Protein AF-A0AAN7UH17-F1 (afdb_monomer_lite)

Radius of gyration: 30.93 Å; chains: 1; bounding box: 74×48×68 Å

Organism: NCBI:txid326684

Structure (mmCIF, N/CA/C/O backbone):
data_AF-A0AAN7UH17-F1
#
_entry.id   AF-A0AAN7UH17-F1
#
loop_
_atom_site.group_PDB
_atom_site.id
_atom_site.type_symbol
_atom_site.label_atom_id
_atom_site.label_alt_id
_atom_site.label_comp_id
_atom_site.label_asym_id
_atom_site.label_entity_id
_atom_site.label_seq_id
_atom_site.pdbx_PDB_ins_code
_atom_site.Cartn_x
_atom_site.Cartn_y
_atom_site.Cartn_z
_atom_site.occupancy
_atom_site.B_iso_or_equiv
_atom_site.auth_seq_id
_atom_site.auth_comp_id
_atom_site.auth_asym_id
_atom_site.auth_atom_id
_atom_site.pdbx_PDB_model_num
ATOM 1 N N . MET A 1 1 ? 41.054 -34.798 3.702 1.00 40.19 1 MET A N 1
ATOM 2 C CA . MET A 1 1 ? 41.648 -33.553 3.172 1.00 40.19 1 MET A CA 1
ATOM 3 C C . MET A 1 1 ? 41.204 -33.480 1.721 1.00 40.19 1 MET A C 1
ATOM 5 O O . MET A 1 1 ? 41.872 -34.007 0.849 1.00 40.19 1 MET A O 1
ATOM 9 N N . GLU A 1 2 ? 39.983 -32.996 1.500 1.00 41.16 2 GLU A N 1
ATOM 10 C CA . GLU A 1 2 ? 39.261 -33.109 0.228 1.00 41.16 2 GLU A CA 1
ATOM 11 C C . GLU A 1 2 ? 38.766 -31.711 -0.130 1.00 41.16 2 GLU A C 1
ATOM 13 O O . GLU A 1 2 ? 37.723 -31.252 0.320 1.00 41.16 2 GLU A O 1
ATOM 18 N N . ALA A 1 3 ? 39.629 -30.969 -0.814 1.00 48.38 3 ALA A N 1
ATOM 19 C CA . ALA A 1 3 ? 39.376 -29.607 -1.258 1.00 48.38 3 ALA A CA 1
ATOM 20 C C . ALA A 1 3 ? 40.176 -29.379 -2.540 1.00 48.38 3 ALA A C 1
ATOM 22 O O . ALA A 1 3 ? 41.220 -28.737 -2.522 1.00 48.38 3 ALA A O 1
ATOM 23 N N . ALA A 1 4 ? 39.734 -29.975 -3.647 1.00 51.16 4 ALA A N 1
ATOM 24 C CA . ALA A 1 4 ? 40.316 -29.706 -4.960 1.00 51.16 4 ALA A CA 1
ATOM 25 C C . ALA A 1 4 ? 39.374 -30.144 -6.090 1.00 51.16 4 ALA A C 1
ATOM 27 O O . ALA A 1 4 ? 39.697 -31.037 -6.862 1.00 51.16 4 ALA A O 1
ATOM 28 N N . SER A 1 5 ? 38.184 -29.548 -6.199 1.00 53.59 5 SER A N 1
ATOM 29 C CA . SER A 1 5 ? 37.359 -29.666 -7.419 1.00 53.59 5 SER A CA 1
ATOM 30 C C . SER A 1 5 ? 36.463 -28.441 -7.645 1.00 53.59 5 SER A C 1
ATOM 32 O O . SER A 1 5 ? 35.338 -28.563 -8.105 1.00 53.59 5 SER A O 1
ATOM 34 N N . LEU A 1 6 ? 36.958 -27.240 -7.324 1.00 51.56 6 LEU A N 1
ATOM 35 C CA . LEU A 1 6 ? 36.328 -25.975 -7.744 1.00 51.56 6 LEU A CA 1
ATOM 36 C C . LEU A 1 6 ? 37.166 -25.209 -8.784 1.00 51.56 6 LEU A C 1
ATOM 38 O O . LEU A 1 6 ? 36.711 -24.211 -9.332 1.00 51.56 6 LEU A O 1
ATOM 42 N N . SER A 1 7 ? 38.372 -25.688 -9.114 1.00 51.38 7 SER A N 1
ATOM 43 C CA . SER A 1 7 ? 39.257 -25.027 -10.086 1.00 51.38 7 SER A CA 1
ATOM 44 C C . SER A 1 7 ? 38.878 -25.251 -11.553 1.00 51.38 7 SER A C 1
ATOM 46 O O . SER A 1 7 ? 39.412 -24.550 -12.407 1.00 51.38 7 SER A O 1
ATOM 48 N N . SER A 1 8 ? 37.964 -26.171 -11.882 1.00 49.94 8 SER A N 1
ATOM 49 C CA . SER A 1 8 ? 37.594 -26.431 -13.284 1.00 49.94 8 SER A CA 1
ATOM 50 C C . SER A 1 8 ? 36.589 -25.433 -13.865 1.00 49.94 8 SER A C 1
ATOM 52 O O . SER A 1 8 ? 36.355 -25.467 -15.068 1.00 49.94 8 SER A O 1
ATOM 54 N N . LEU A 1 9 ? 36.024 -24.523 -13.060 1.00 52.91 9 LEU A N 1
ATOM 55 C CA . LEU A 1 9 ? 35.171 -23.442 -13.575 1.00 52.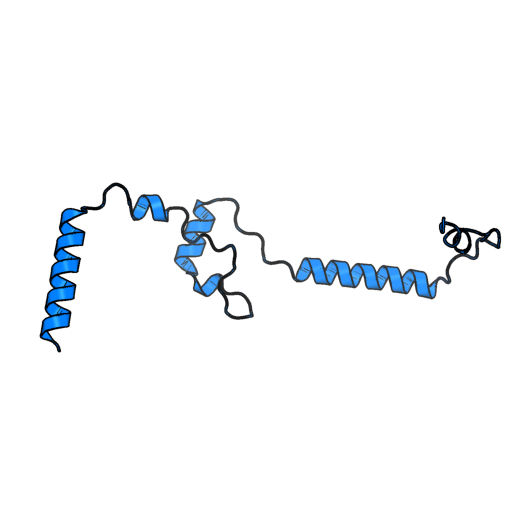91 9 LEU A CA 1
ATOM 56 C C . LEU A 1 9 ? 35.967 -22.184 -13.972 1.00 52.91 9 LEU A C 1
ATOM 58 O O . LEU A 1 9 ? 35.410 -21.269 -14.568 1.00 52.91 9 LEU A O 1
ATOM 62 N N . ALA A 1 10 ? 37.266 -22.131 -13.655 1.00 56.72 10 ALA A N 1
ATOM 63 C CA . ALA A 1 10 ? 38.110 -20.945 -13.824 1.00 56.72 10 ALA A CA 1
ATOM 64 C C . ALA A 1 10 ? 39.225 -21.116 -14.875 1.00 56.72 10 ALA A C 1
ATOM 66 O O . ALA A 1 10 ? 40.183 -20.343 -14.893 1.00 56.72 10 ALA A O 1
ATOM 67 N N . ALA A 1 11 ? 39.119 -22.114 -15.757 1.00 53.41 11 ALA A N 1
ATOM 68 C CA . ALA A 1 11 ? 40.080 -22.329 -16.834 1.00 53.41 11 ALA A CA 1
ATOM 69 C C . ALA A 1 11 ? 39.553 -21.773 -18.169 1.00 53.41 11 ALA A C 1
ATOM 71 O O . ALA A 1 11 ? 38.844 -22.433 -18.919 1.00 53.41 11 ALA A O 1
ATOM 72 N N . THR A 1 12 ? 39.995 -20.548 -18.455 1.00 51.22 12 THR A N 1
ATOM 73 C CA . THR A 1 12 ? 40.406 -20.111 -19.798 1.00 51.22 12 THR A CA 1
ATOM 74 C C . THR A 1 12 ? 39.312 -19.955 -20.860 1.00 51.22 12 THR A C 1
ATOM 76 O O . THR A 1 12 ? 39.328 -20.617 -21.892 1.00 51.22 12 THR A O 1
ATOM 79 N N . GLN A 1 13 ? 38.466 -18.935 -20.710 1.00 55.75 13 GLN A N 1
ATOM 80 C CA . GLN A 1 13 ? 37.827 -18.292 -21.866 1.00 55.75 13 GLN A CA 1
ATOM 81 C C . GLN A 1 13 ? 38.703 -17.129 -22.378 1.00 55.75 13 GLN A C 1
ATOM 83 O O . GLN A 1 13 ? 38.255 -15.995 -22.511 1.00 55.75 13 GLN A O 1
ATOM 88 N N . LEU A 1 14 ? 39.989 -17.395 -22.653 1.00 56.69 14 LEU A N 1
ATOM 89 C CA . LEU A 1 14 ? 40.760 -16.567 -23.590 1.00 56.69 14 LEU A CA 1
ATOM 90 C C . LEU A 1 14 ? 40.423 -17.073 -24.995 1.00 56.69 14 LEU A C 1
ATOM 92 O O . LEU A 1 14 ? 41.133 -17.894 -25.567 1.00 56.69 14 LEU A O 1
ATOM 96 N N . GLY A 1 15 ? 39.288 -16.637 -25.526 1.00 52.38 15 GLY A N 1
ATOM 97 C CA . GLY A 1 15 ? 38.810 -17.101 -26.821 1.00 52.38 15 GLY A CA 1
ATOM 98 C C . GLY A 1 15 ? 37.745 -16.165 -27.343 1.00 52.38 15 GLY A C 1
ATOM 99 O O . GLY A 1 15 ? 36.588 -16.320 -26.985 1.00 52.38 15 GLY A O 1
ATOM 100 N N . THR A 1 16 ? 38.181 -15.200 -28.160 1.00 54.16 16 THR A N 1
ATOM 101 C CA . THR A 1 16 ? 37.381 -14.245 -28.945 1.00 54.16 16 THR A CA 1
ATOM 102 C C . THR A 1 16 ? 36.322 -13.478 -28.153 1.00 54.16 16 THR A C 1
ATOM 104 O O . THR A 1 16 ? 35.348 -14.044 -27.672 1.00 54.16 16 THR A O 1
ATOM 107 N N . ALA A 1 17 ? 36.436 -12.150 -28.102 1.00 61.72 17 ALA A N 1
ATOM 108 C CA . ALA A 1 17 ? 35.294 -11.294 -27.795 1.00 61.72 17 ALA A CA 1
ATOM 109 C C . ALA A 1 17 ? 34.259 -11.414 -28.933 1.00 61.72 17 ALA A C 1
ATOM 111 O O . ALA A 1 17 ? 34.132 -10.529 -29.773 1.00 61.72 17 ALA A O 1
ATOM 112 N N . SER A 1 18 ? 33.571 -12.553 -29.014 1.00 66.06 18 SER A N 1
ATOM 113 C CA . SER A 1 18 ? 32.393 -12.718 -29.846 1.00 66.06 18 SER A CA 1
ATOM 114 C C . SER A 1 18 ? 31.300 -11.917 -29.163 1.00 66.06 18 SER A C 1
ATOM 116 O O . SER A 1 18 ? 30.755 -12.335 -28.141 1.00 66.06 18 SER A O 1
ATOM 118 N N . SER A 1 19 ? 31.031 -10.726 -29.691 1.00 78.06 19 SER A N 1
ATOM 119 C CA . SER A 1 19 ? 29.864 -9.942 -29.309 1.00 78.06 19 SER A CA 1
ATOM 120 C C . SER A 1 19 ? 28.624 -10.830 -29.383 1.00 78.06 19 SER A C 1
ATOM 122 O O . SER A 1 19 ? 28.459 -11.582 -30.348 1.00 78.06 19 SER A O 1
ATOM 124 N N . LEU A 1 20 ? 27.770 -10.750 -28.367 1.00 82.06 20 LEU A N 1
ATOM 125 C CA . LEU A 1 20 ? 26.495 -11.455 -28.361 1.00 82.06 20 LEU A CA 1
ATOM 126 C C . LEU A 1 20 ? 25.702 -11.088 -29.636 1.00 82.06 20 LEU A C 1
ATOM 128 O O . LEU A 1 20 ? 25.731 -9.916 -30.030 1.00 82.06 20 LEU A O 1
ATOM 132 N N . PRO A 1 21 ? 25.019 -12.041 -30.299 1.00 89.56 21 PRO A N 1
ATOM 133 C CA . PRO A 1 21 ? 24.205 -11.725 -31.466 1.00 89.56 21 PRO A CA 1
ATOM 134 C C . PRO A 1 21 ? 23.186 -10.620 -31.159 1.00 89.56 21 PRO A C 1
ATOM 136 O O . PRO A 1 21 ? 22.597 -10.579 -30.082 1.00 89.56 21 PRO A O 1
ATOM 139 N N . ILE A 1 22 ? 22.965 -9.717 -32.112 1.00 90.31 22 ILE A N 1
ATOM 140 C CA . ILE A 1 22 ? 22.111 -8.540 -31.899 1.00 90.31 22 ILE A CA 1
ATOM 141 C C . ILE A 1 22 ? 20.675 -8.916 -31.499 1.00 90.31 22 ILE A C 1
ATOM 143 O O . ILE A 1 22 ? 20.094 -8.272 -30.631 1.00 90.31 22 ILE A O 1
ATOM 147 N N . ASP A 1 23 ? 20.145 -10.002 -32.060 1.00 93.38 23 ASP A N 1
ATOM 148 C CA . ASP A 1 23 ? 18.796 -10.507 -31.789 1.00 93.38 23 ASP A CA 1
ATOM 149 C C . ASP A 1 23 ? 18.583 -10.797 -30.292 1.00 93.38 23 ASP A C 1
ATOM 151 O O . ASP A 1 23 ? 17.719 -10.202 -29.649 1.00 93.38 23 ASP A O 1
ATOM 155 N N . ILE A 1 24 ? 19.491 -11.571 -29.683 1.00 93.94 24 ILE A N 1
ATOM 156 C CA . ILE A 1 24 ? 19.414 -11.913 -28.256 1.00 93.94 24 ILE A CA 1
ATOM 157 C C . ILE A 1 24 ? 19.635 -10.691 -27.349 1.00 93.94 24 ILE A C 1
ATOM 159 O O . ILE A 1 24 ? 19.048 -10.597 -26.269 1.00 93.94 24 ILE A O 1
ATOM 163 N N . THR A 1 25 ? 20.441 -9.708 -27.768 1.00 95.06 25 THR A N 1
ATOM 164 C CA . THR A 1 25 ? 20.596 -8.466 -26.987 1.00 95.06 25 THR A CA 1
ATOM 165 C C . THR A 1 25 ? 19.325 -7.622 -26.992 1.00 95.06 25 THR A C 1
ATOM 167 O O . THR A 1 25 ? 18.929 -7.109 -25.949 1.00 95.06 25 THR A O 1
ATOM 170 N N . ILE A 1 26 ? 18.652 -7.504 -28.138 1.00 95.88 26 ILE A N 1
ATOM 171 C CA . ILE A 1 26 ? 17.407 -6.739 -28.240 1.00 95.88 26 ILE A CA 1
ATOM 172 C C . ILE A 1 26 ? 16.305 -7.447 -27.455 1.00 95.88 26 ILE A C 1
ATOM 174 O O . ILE A 1 26 ? 15.620 -6.796 -26.664 1.00 95.88 26 ILE A O 1
ATOM 178 N N . GLU A 1 27 ? 16.169 -8.766 -27.611 1.00 96.19 27 GLU A N 1
ATOM 179 C CA . GLU A 1 27 ? 15.168 -9.554 -26.890 1.00 96.19 27 GLU A CA 1
ATOM 180 C C . GLU A 1 27 ? 15.324 -9.401 -25.374 1.00 96.19 27 GLU A C 1
ATOM 182 O O . GLU A 1 27 ? 14.357 -9.093 -24.680 1.00 96.19 27 GLU A O 1
ATOM 187 N N . THR A 1 28 ? 16.545 -9.534 -24.852 1.00 96.00 28 THR A N 1
ATOM 188 C CA . THR A 1 28 ? 16.802 -9.417 -23.408 1.00 96.00 28 THR A CA 1
ATOM 189 C C . THR A 1 28 ? 16.549 -8.009 -22.875 1.00 96.00 28 THR A C 1
ATOM 191 O O . THR A 1 28 ? 15.996 -7.868 -21.781 1.00 96.00 28 THR A O 1
ATOM 194 N N . ILE A 1 29 ? 16.870 -6.960 -23.640 1.00 97.31 29 ILE A N 1
ATOM 195 C CA . ILE A 1 29 ? 16.537 -5.576 -23.272 1.00 97.31 29 ILE A CA 1
ATOM 196 C C . ILE A 1 29 ? 15.016 -5.395 -23.222 1.00 97.31 29 ILE A C 1
ATOM 198 O O . ILE A 1 29 ? 14.493 -4.886 -22.230 1.00 97.31 29 ILE A O 1
ATOM 202 N N . VAL A 1 30 ? 14.295 -5.846 -24.251 1.00 97.75 30 VAL A N 1
ATOM 203 C CA . VAL A 1 30 ? 12.831 -5.731 -24.315 1.00 97.75 30 VAL A CA 1
ATOM 204 C C . VAL A 1 30 ? 12.169 -6.536 -23.195 1.00 97.75 30 VAL A C 1
ATOM 206 O O . VAL A 1 30 ? 11.305 -6.005 -22.499 1.00 97.75 30 VAL A O 1
ATOM 209 N N . ALA A 1 31 ? 12.606 -7.773 -22.954 1.00 97.62 31 ALA A N 1
ATOM 210 C CA . ALA A 1 31 ? 12.115 -8.608 -21.862 1.00 97.62 31 ALA A CA 1
ATOM 211 C C . ALA A 1 31 ? 12.350 -7.942 -20.500 1.00 97.62 31 ALA A C 1
ATOM 213 O O . ALA A 1 31 ? 11.438 -7.882 -19.676 1.00 97.62 31 ALA A O 1
ATOM 214 N N . THR A 1 32 ? 13.536 -7.366 -20.284 1.00 97.50 32 THR A N 1
ATOM 215 C CA . THR A 1 32 ? 13.848 -6.626 -19.054 1.00 97.50 32 THR A CA 1
ATOM 216 C C . THR A 1 32 ? 12.920 -5.424 -18.883 1.00 97.50 32 THR A C 1
ATOM 218 O O . THR A 1 32 ? 12.394 -5.212 -17.792 1.00 97.50 32 THR A O 1
ATOM 221 N N . LEU A 1 33 ? 12.652 -4.663 -19.951 1.00 97.69 33 LEU A N 1
ATOM 222 C CA . LEU A 1 33 ? 11.712 -3.539 -19.903 1.00 97.69 33 LEU A CA 1
ATOM 223 C C . LEU A 1 33 ? 10.290 -3.998 -19.573 1.00 97.69 33 LEU A C 1
ATOM 225 O O . LEU A 1 33 ? 9.656 -3.397 -18.710 1.00 97.69 33 LEU A O 1
ATOM 229 N N . ILE A 1 34 ? 9.802 -5.070 -20.200 1.00 97.81 34 ILE A N 1
ATOM 230 C CA . ILE A 1 34 ? 8.469 -5.628 -19.924 1.00 97.81 34 ILE A CA 1
ATOM 231 C C . ILE A 1 34 ? 8.367 -6.085 -18.467 1.00 97.81 34 ILE A C 1
ATOM 233 O O . ILE A 1 34 ? 7.374 -5.785 -17.807 1.00 97.81 34 ILE A O 1
ATOM 237 N N . ILE A 1 35 ? 9.393 -6.759 -17.942 1.00 97.06 35 ILE A N 1
ATOM 238 C CA . ILE A 1 35 ? 9.433 -7.195 -16.541 1.00 97.06 35 ILE A CA 1
ATOM 239 C C . ILE A 1 35 ? 9.397 -5.984 -15.607 1.00 97.06 35 ILE A C 1
ATOM 241 O O . ILE A 1 35 ? 8.563 -5.937 -14.704 1.00 97.06 35 ILE A O 1
ATOM 245 N N . CYS A 1 36 ? 10.246 -4.981 -15.838 1.00 96.75 36 CYS A N 1
ATOM 246 C CA . CYS A 1 36 ? 10.257 -3.755 -15.041 1.00 96.75 36 CYS A CA 1
ATOM 247 C C . CYS A 1 36 ? 8.898 -3.042 -15.080 1.00 96.75 36 CYS A C 1
ATOM 249 O O . CYS A 1 36 ? 8.386 -2.638 -14.039 1.00 96.75 36 CYS A O 1
ATOM 251 N N . LEU A 1 37 ? 8.284 -2.931 -16.261 1.00 96.31 37 LEU A N 1
ATOM 252 C CA . LEU A 1 37 ? 6.962 -2.327 -16.430 1.00 96.31 37 LEU A CA 1
ATOM 253 C C . LEU A 1 37 ? 5.870 -3.124 -15.712 1.00 96.31 37 LEU A C 1
ATOM 255 O O . LEU A 1 37 ? 5.015 -2.524 -15.061 1.00 96.31 37 LEU A O 1
ATOM 259 N N . GLY A 1 38 ? 5.907 -4.455 -15.792 1.00 94.00 38 GLY A N 1
ATOM 260 C CA . GLY A 1 38 ? 4.972 -5.336 -15.096 1.00 94.00 38 GLY A CA 1
ATOM 261 C C . GLY A 1 38 ? 5.087 -5.211 -13.578 1.00 94.00 38 GLY A C 1
ATOM 262 O O . GLY A 1 38 ? 4.076 -5.063 -12.895 1.00 94.00 38 GLY A O 1
ATOM 263 N N . LEU A 1 39 ? 6.315 -5.183 -13.055 1.00 92.56 39 LEU A N 1
ATOM 264 C CA . LEU A 1 39 ? 6.576 -4.999 -11.626 1.00 92.56 39 LEU A CA 1
ATOM 265 C C . LEU A 1 39 ? 6.105 -3.628 -11.127 1.00 92.56 39 LEU A C 1
ATOM 267 O O . LEU A 1 39 ? 5.439 -3.550 -10.098 1.00 92.56 39 LEU A O 1
ATOM 271 N N . VAL A 1 40 ? 6.405 -2.554 -11.864 1.00 93.19 40 VAL A N 1
ATOM 272 C CA . VAL A 1 40 ? 5.983 -1.193 -11.492 1.00 93.19 40 VAL A CA 1
ATOM 273 C C . VAL A 1 40 ? 4.468 -1.032 -11.598 1.00 93.19 40 VAL A C 1
ATOM 275 O O . VAL A 1 40 ? 3.871 -0.392 -10.744 1.00 93.19 40 VAL A O 1
ATOM 278 N N . SER A 1 41 ? 3.825 -1.626 -12.604 1.00 89.06 41 SER A N 1
ATOM 279 C CA . SER A 1 41 ? 2.366 -1.528 -12.769 1.00 89.06 41 SER A CA 1
ATOM 280 C C . SER A 1 41 ? 1.596 -2.379 -11.755 1.00 89.06 41 SER A C 1
ATOM 282 O O . SER A 1 41 ? 0.449 -2.071 -11.448 1.00 89.06 41 SER A O 1
ATOM 284 N N . GLY A 1 42 ? 2.214 -3.444 -11.237 1.00 81.94 42 GLY A N 1
ATOM 285 C CA . GLY A 1 42 ? 1.624 -4.326 -10.228 1.00 81.94 42 GLY A CA 1
ATOM 286 C C . GLY A 1 42 ? 1.735 -3.817 -8.789 1.00 81.94 42 GLY A C 1
ATOM 287 O O . GLY A 1 42 ? 1.194 -4.453 -7.887 1.00 81.94 42 GLY A O 1
ATOM 288 N N . THR A 1 43 ? 2.431 -2.703 -8.545 1.00 81.31 43 THR A N 1
ATOM 289 C CA . THR A 1 43 ? 2.540 -2.139 -7.195 1.00 81.31 43 THR A CA 1
ATOM 290 C C . THR A 1 43 ? 1.222 -1.497 -6.759 1.00 81.31 43 THR A C 1
ATOM 292 O O . THR A 1 43 ? 0.543 -0.838 -7.548 1.00 81.31 43 THR A O 1
ATOM 295 N N . SER A 1 44 ? 0.874 -1.637 -5.477 1.00 75.50 44 SER A N 1
ATOM 296 C CA . SER A 1 44 ? -0.252 -0.904 -4.893 1.00 75.50 44 SER A CA 1
ATOM 297 C C . SER A 1 44 ? -0.045 0.604 -5.036 1.00 75.50 44 SER A C 1
ATOM 299 O O . SER A 1 44 ? 1.085 1.103 -4.982 1.00 75.50 44 SER A O 1
ATOM 301 N N . GLN A 1 45 ? -1.146 1.343 -5.191 1.00 77.94 45 GLN A N 1
ATOM 302 C CA . GLN A 1 45 ? -1.094 2.801 -5.234 1.00 77.94 45 GLN A CA 1
ATOM 303 C C . GLN A 1 45 ? -0.497 3.356 -3.937 1.00 77.94 45 GLN A C 1
ATOM 305 O O . GLN A 1 45 ? -0.812 2.902 -2.836 1.00 77.94 45 GLN A O 1
ATOM 310 N N . LEU A 1 46 ? 0.359 4.370 -4.074 1.00 75.88 46 LEU A N 1
ATOM 311 C CA . LEU A 1 46 ? 0.957 5.047 -2.931 1.00 75.88 46 LEU A CA 1
ATOM 312 C C . LEU A 1 46 ? -0.125 5.716 -2.086 1.00 75.88 46 LEU A C 1
ATOM 314 O O . LEU A 1 46 ? -1.032 6.380 -2.593 1.00 75.88 46 LEU A O 1
ATOM 318 N N . ARG A 1 47 ? 0.005 5.568 -0.771 1.00 74.12 47 ARG A N 1
ATOM 319 C CA . ARG A 1 47 ? -0.935 6.152 0.180 1.00 74.12 47 ARG A CA 1
ATOM 320 C C . ARG A 1 47 ? -0.632 7.631 0.422 1.00 74.12 47 ARG A C 1
ATOM 322 O O . ARG A 1 47 ? 0.525 8.050 0.333 1.00 74.12 47 ARG A O 1
ATOM 329 N N . PRO A 1 48 ? -1.659 8.441 0.728 1.00 80.56 48 PRO A N 1
ATOM 330 C CA . PRO A 1 48 ? -1.463 9.856 0.997 1.00 80.56 48 PRO A CA 1
ATOM 331 C C . PRO A 1 48 ? -0.576 10.053 2.231 1.00 80.56 48 PRO A C 1
ATOM 333 O O . PRO A 1 48 ? -0.842 9.512 3.299 1.00 80.56 48 PRO A O 1
ATOM 336 N N . ILE A 1 49 ? 0.459 10.883 2.095 1.00 79.69 49 ILE A N 1
ATOM 337 C CA . ILE A 1 49 ? 1.396 11.208 3.187 1.00 79.69 49 ILE A CA 1
ATOM 338 C C . ILE A 1 49 ? 0.695 12.037 4.280 1.00 79.69 49 ILE A C 1
ATOM 340 O O . ILE A 1 49 ? 1.040 11.975 5.458 1.00 79.69 49 ILE A O 1
ATOM 344 N N . GLN A 1 50 ? -0.314 12.824 3.898 1.00 86.75 50 GLN A N 1
ATOM 345 C CA . GLN A 1 50 ? -1.036 13.700 4.813 1.00 86.75 50 GLN A CA 1
ATOM 346 C C . GLN A 1 50 ? -2.148 12.947 5.547 1.00 86.75 50 GLN A C 1
ATOM 348 O O . GLN A 1 50 ? -3.140 12.538 4.943 1.00 86.75 50 GLN A O 1
ATOM 353 N N . TRP A 1 51 ? -2.039 12.865 6.874 1.00 84.19 51 TRP A N 1
ATOM 354 C CA . TRP A 1 51 ? -3.006 12.165 7.728 1.00 84.19 51 TRP A CA 1
ATOM 355 C C . TRP A 1 51 ? -4.439 12.686 7.613 1.00 84.19 51 TRP A C 1
ATOM 357 O O . TRP A 1 51 ? -5.373 11.904 7.713 1.00 84.19 51 TRP A O 1
ATOM 367 N N . ARG A 1 52 ? -4.638 13.986 7.360 1.00 82.88 52 ARG A N 1
ATOM 368 C CA . ARG A 1 52 ? -5.984 14.550 7.155 1.00 82.88 52 ARG A CA 1
ATOM 369 C C . ARG A 1 52 ? -6.642 14.035 5.874 1.00 82.88 52 ARG A C 1
ATOM 371 O O . ARG A 1 52 ? -7.830 13.746 5.877 1.00 82.88 52 ARG A O 1
ATOM 378 N N . VAL A 1 53 ? -5.865 13.913 4.798 1.00 85.56 53 VAL A N 1
ATOM 379 C CA . VAL A 1 53 ? -6.346 13.387 3.512 1.00 85.56 53 VAL A CA 1
ATOM 380 C C . VAL A 1 53 ? -6.590 11.885 3.625 1.00 85.56 53 VAL A C 1
ATOM 382 O O . VAL A 1 53 ? -7.609 11.396 3.150 1.00 85.56 53 VAL A O 1
ATOM 385 N N . TRP A 1 54 ? -5.697 11.168 4.315 1.00 83.81 54 TRP A N 1
ATOM 386 C CA . TRP A 1 54 ? -5.892 9.755 4.637 1.00 83.81 54 TRP A CA 1
ATOM 387 C C . TRP A 1 54 ? -7.181 9.534 5.434 1.00 83.81 54 TRP A C 1
ATOM 389 O O . TRP A 1 54 ? -7.996 8.708 5.041 1.00 83.81 54 TRP A O 1
ATOM 399 N N . ALA A 1 55 ? -7.372 10.257 6.542 1.00 84.56 55 ALA A N 1
ATOM 400 C CA . ALA A 1 55 ? -8.543 10.107 7.404 1.00 84.56 55 ALA A CA 1
ATOM 401 C C . ALA A 1 55 ? -9.842 10.367 6.630 1.00 84.56 55 ALA A C 1
ATOM 403 O O . ALA A 1 55 ? -10.741 9.535 6.669 1.00 84.56 55 ALA A O 1
ATOM 404 N N . GLY A 1 56 ? -9.888 11.438 5.826 1.00 86.12 56 GLY A N 1
ATOM 405 C CA . GLY A 1 56 ? -11.046 11.718 4.974 1.00 86.12 56 GLY A CA 1
ATOM 406 C C . GLY A 1 56 ? -11.316 10.623 3.934 1.00 86.12 56 GLY A C 1
ATOM 407 O O . GLY A 1 56 ? -12.468 10.275 3.698 1.00 86.12 56 GLY A O 1
ATOM 408 N N . LYS A 1 57 ? -10.269 10.029 3.345 1.00 83.38 57 LYS A N 1
ATOM 409 C CA . LYS A 1 57 ? -10.415 8.910 2.400 1.00 83.38 57 LYS A CA 1
ATOM 410 C C . LYS A 1 57 ? -10.937 7.643 3.089 1.00 83.38 57 LYS A C 1
ATOM 412 O O . LYS A 1 57 ? -11.828 6.988 2.562 1.00 83.38 57 LYS A O 1
ATOM 417 N N . ILE A 1 58 ? -10.432 7.330 4.283 1.00 85.19 58 ILE A N 1
ATOM 418 C CA . ILE A 1 58 ? -10.897 6.201 5.106 1.00 85.19 58 ILE A CA 1
ATOM 419 C C . ILE A 1 58 ? -12.361 6.357 5.510 1.00 85.19 58 ILE A C 1
ATOM 421 O O . ILE A 1 58 ? -13.108 5.387 5.460 1.00 85.19 58 ILE A O 1
ATOM 425 N N . GLU A 1 59 ? -12.781 7.556 5.907 1.00 82.38 59 GLU A N 1
ATOM 426 C CA . GLU A 1 59 ? -14.175 7.825 6.275 1.00 82.38 59 GLU A CA 1
ATOM 427 C C . GLU A 1 59 ? -15.130 7.658 5.085 1.00 82.38 59 GLU A C 1
ATOM 429 O O . GLU A 1 59 ? -16.265 7.224 5.270 1.00 82.38 59 GLU A O 1
ATOM 434 N N . GLN A 1 60 ? -14.674 7.971 3.866 1.00 83.75 60 GLN A N 1
ATOM 435 C CA . GLN A 1 60 ? -15.474 7.841 2.645 1.00 83.75 60 GLN A CA 1
ATOM 436 C C . GLN A 1 60 ? -15.516 6.414 2.090 1.00 83.75 60 GLN A C 1
ATOM 438 O O . GLN A 1 60 ? -16.580 5.941 1.696 1.00 83.75 60 GLN A O 1
ATOM 443 N N . GLU A 1 61 ? -14.371 5.739 2.017 1.00 79.12 61 GLU A N 1
ATOM 444 C CA . GLU A 1 61 ? -14.241 4.440 1.344 1.00 79.12 61 GLU A CA 1
ATOM 445 C C . GLU A 1 61 ? -14.369 3.250 2.313 1.00 79.12 61 GLU A C 1
ATOM 447 O O . GLU A 1 61 ? -14.635 2.118 1.895 1.00 79.12 61 GLU A O 1
ATOM 452 N N . GLY A 1 62 ? -14.211 3.500 3.617 1.00 75.00 62 GLY A N 1
ATOM 453 C CA . GLY A 1 62 ? -14.234 2.484 4.663 1.00 75.00 62 GLY A CA 1
ATOM 454 C C . GLY A 1 62 ? -13.182 1.393 4.456 1.00 75.00 62 GLY A C 1
ATOM 455 O O . GLY A 1 62 ? -12.267 1.507 3.649 1.00 75.00 62 GLY A O 1
ATOM 456 N N . GLU A 1 63 ? -13.336 0.279 5.166 1.00 70.88 63 GLU A N 1
ATOM 457 C CA . GLU A 1 63 ? -12.478 -0.904 4.996 1.00 70.88 63 GLU A CA 1
ATOM 458 C C . GLU A 1 63 ? -12.668 -1.570 3.618 1.00 70.88 63 GLU A C 1
ATOM 460 O O . GLU A 1 63 ? -11.786 -2.261 3.114 1.00 70.88 63 GLU A O 1
ATOM 465 N N . VAL A 1 64 ? -13.808 -1.312 2.968 1.00 71.19 64 VAL A N 1
ATOM 466 C CA . VAL A 1 64 ? -14.181 -1.883 1.669 1.00 71.19 64 VAL A CA 1
ATOM 467 C C . VAL A 1 64 ? -13.300 -1.343 0.539 1.00 71.19 64 VAL A C 1
ATOM 469 O O . VAL A 1 64 ? -12.951 -2.104 -0.362 1.00 71.19 64 VAL A O 1
ATOM 472 N N . GLY A 1 65 ? -12.890 -0.072 0.605 1.00 71.06 65 GLY A N 1
ATOM 473 C CA . GLY A 1 65 ? -11.995 0.542 -0.385 1.00 71.06 65 GLY A CA 1
ATOM 474 C C . GLY A 1 65 ? -10.538 0.086 -0.311 1.00 71.06 65 GLY A C 1
ATOM 475 O O . GLY A 1 65 ? -9.782 0.312 -1.252 1.00 71.06 65 GLY A O 1
ATOM 476 N N . PHE A 1 66 ? -10.148 -0.593 0.771 1.00 72.50 66 PHE A N 1
ATOM 477 C CA . PHE A 1 66 ? -8.787 -1.099 0.986 1.00 72.50 66 PHE A CA 1
ATOM 478 C C . PHE A 1 66 ? -8.705 -2.622 0.867 1.00 72.50 66 PHE A C 1
ATOM 480 O O . PHE A 1 66 ? -7.756 -3.241 1.351 1.00 72.50 66 PHE A O 1
ATOM 487 N N . ARG A 1 67 ? -9.694 -3.246 0.216 1.00 71.88 67 ARG A N 1
ATOM 488 C CA . ARG A 1 67 ? -9.634 -4.666 -0.128 1.00 71.88 67 ARG A CA 1
ATOM 489 C C . ARG A 1 67 ? -8.837 -4.850 -1.412 1.00 71.88 67 ARG A C 1
ATOM 491 O O . ARG A 1 67 ? -9.080 -4.181 -2.414 1.00 71.88 67 ARG A O 1
ATOM 498 N N . ASN A 1 68 ? -7.880 -5.765 -1.381 1.00 70.69 68 ASN A N 1
ATOM 499 C CA . ASN A 1 68 ? -7.142 -6.176 -2.570 1.00 70.69 68 ASN A CA 1
ATOM 500 C C . ASN A 1 68 ? -8.033 -7.043 -3.486 1.00 70.69 68 ASN A C 1
ATOM 502 O O . ASN A 1 68 ? -9.156 -7.412 -3.136 1.00 70.69 68 ASN A O 1
ATOM 506 N N . SER A 1 69 ? -7.553 -7.367 -4.690 1.00 68.31 69 SER A N 1
ATOM 507 C CA . SER A 1 69 ? -8.305 -8.169 -5.672 1.00 68.31 69 SER A CA 1
ATOM 508 C C . SER A 1 69 ? -8.640 -9.589 -5.192 1.00 68.31 69 SER A C 1
ATOM 510 O O . SER A 1 69 ? -9.537 -10.220 -5.747 1.00 68.31 69 SER A O 1
ATOM 512 N N . SER A 1 70 ? -7.969 -10.081 -4.145 1.00 70.81 70 SER A N 1
ATOM 513 C CA . SER A 1 70 ? -8.279 -11.335 -3.447 1.00 70.81 70 SER A CA 1
ATOM 514 C C . SER A 1 70 ? -9.359 -11.186 -2.366 1.00 70.81 70 SER A C 1
ATOM 516 O O . SER A 1 70 ? -9.763 -12.178 -1.763 1.00 70.81 70 SER A O 1
ATOM 518 N N . GLY A 1 71 ? -9.865 -9.972 -2.131 1.00 69.88 71 GLY A N 1
ATOM 519 C CA . GLY A 1 71 ? -10.910 -9.686 -1.152 1.00 69.88 71 GLY A CA 1
ATOM 520 C C . GLY A 1 71 ? -10.422 -9.634 0.296 1.00 69.88 71 GLY A C 1
ATOM 521 O O . GLY A 1 71 ? -11.259 -9.494 1.193 1.00 69.88 71 GLY A O 1
ATOM 522 N N . GLU A 1 72 ? -9.115 -9.712 0.529 1.00 72.75 72 GLU A N 1
ATOM 523 C CA . GLU A 1 72 ? -8.493 -9.508 1.833 1.00 72.75 72 GLU A CA 1
ATOM 524 C C . GLU A 1 72 ? -8.290 -8.010 2.084 1.00 72.75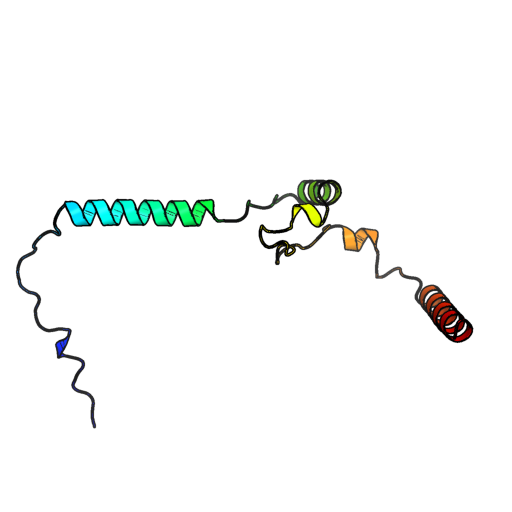 72 GLU A C 1
ATOM 526 O O . GLU A 1 72 ? -8.118 -7.209 1.165 1.00 72.75 72 GLU A O 1
ATOM 531 N N . VAL A 1 73 ? -8.330 -7.599 3.345 1.00 69.25 73 VAL A N 1
ATOM 532 C CA . VAL A 1 73 ? -7.983 -6.223 3.707 1.00 69.25 73 VAL A CA 1
ATOM 533 C C . VAL A 1 73 ? -6.478 -6.065 3.531 1.00 69.25 73 VAL A C 1
ATOM 535 O O . VAL A 1 73 ? -5.713 -6.948 3.929 1.00 69.25 73 VAL A O 1
ATOM 538 N N . GLU A 1 74 ? -6.050 -4.969 2.901 1.00 71.19 74 GLU A N 1
ATOM 539 C CA . GLU A 1 74 ? -4.635 -4.668 2.705 1.00 71.19 74 GLU A CA 1
ATOM 540 C C . GLU A 1 74 ? -3.887 -4.838 4.034 1.00 71.19 74 GLU A C 1
ATOM 542 O O . GLU A 1 74 ? -4.268 -4.272 5.057 1.00 71.19 74 GLU A O 1
ATOM 547 N N . LYS A 1 75 ? -2.818 -5.642 4.026 1.00 67.50 75 LYS A N 1
ATOM 548 C CA . LYS A 1 75 ? -2.102 -6.061 5.243 1.00 67.50 75 LYS A CA 1
ATOM 549 C C . LYS A 1 75 ? -1.563 -4.887 6.065 1.00 67.50 75 LYS A C 1
ATOM 551 O O . LYS A 1 75 ? -1.387 -4.994 7.274 1.00 67.50 75 LYS A O 1
ATOM 556 N N . ASP A 1 76 ? -1.353 -3.762 5.394 1.00 66.25 76 ASP A N 1
ATOM 557 C CA . ASP A 1 76 ? -0.851 -2.531 5.980 1.00 66.25 76 ASP A CA 1
ATOM 558 C C . ASP A 1 76 ? -1.972 -1.517 6.268 1.00 66.25 76 ASP A C 1
ATOM 560 O O . ASP A 1 76 ? -1.705 -0.321 6.403 1.00 66.25 76 ASP A O 1
ATOM 564 N N . TYR A 1 77 ? -3.238 -1.933 6.276 1.00 72.62 77 TYR A N 1
ATOM 565 C CA . TYR A 1 77 ? -4.358 -1.075 6.637 1.00 72.62 77 TYR A CA 1
ATOM 566 C C . TYR A 1 77 ? -4.306 -0.751 8.136 1.00 72.62 77 TYR A C 1
ATOM 568 O O . TYR A 1 77 ? -4.581 -1.587 8.993 1.00 72.62 77 TYR A O 1
ATOM 576 N N . VAL A 1 78 ? -3.946 0.493 8.458 1.00 71.38 78 VAL A N 1
ATOM 577 C CA . VAL A 1 78 ? -3.841 0.981 9.849 1.00 71.38 78 VAL A CA 1
ATOM 578 C C . VAL A 1 78 ? -5.181 1.546 10.363 1.00 71.38 78 VAL A C 1
ATOM 580 O O . VAL A 1 78 ? -5.354 1.766 11.562 1.00 71.38 78 VAL A O 1
ATOM 583 N N . GLY A 1 79 ? -6.168 1.740 9.479 1.00 77.00 79 GLY A N 1
ATOM 584 C CA . GLY A 1 79 ? -7.464 2.343 9.806 1.00 77.00 79 GLY A CA 1
ATOM 585 C C . GLY A 1 79 ? -7.404 3.863 9.997 1.00 77.00 79 GLY A C 1
ATOM 586 O O . GLY A 1 79 ? -6.498 4.530 9.493 1.00 77.00 79 GLY A O 1
ATOM 587 N N . ASN A 1 80 ? -8.395 4.430 10.699 1.00 82.44 80 ASN A N 1
ATOM 588 C CA . ASN A 1 80 ? -8.437 5.867 10.994 1.00 82.44 80 ASN A CA 1
ATOM 589 C C . ASN A 1 80 ? -7.285 6.241 11.959 1.00 82.44 80 ASN A C 1
ATOM 591 O O . ASN A 1 80 ? -7.271 5.755 13.097 1.00 82.44 80 ASN A O 1
ATOM 595 N N . PRO A 1 81 ? -6.352 7.133 11.565 1.00 80.81 81 PRO A N 1
ATOM 596 C CA . PRO A 1 81 ? -5.231 7.541 12.416 1.00 80.81 81 PRO A CA 1
ATOM 597 C C . PRO A 1 81 ? -5.670 8.258 13.706 1.00 80.81 81 PRO A C 1
ATOM 599 O O . PRO A 1 81 ? -4.946 8.234 14.701 1.00 80.81 81 PRO A O 1
ATOM 602 N N . PHE A 1 82 ? -6.863 8.859 13.733 1.00 82.44 82 PHE A N 1
ATOM 603 C CA . PHE A 1 82 ? -7.411 9.555 14.900 1.00 82.44 82 PHE A CA 1
ATOM 604 C C . PHE A 1 82 ? -8.262 8.667 15.810 1.00 82.44 82 PHE A C 1
ATOM 606 O O . PHE A 1 82 ? -8.720 9.134 16.855 1.00 82.44 82 PHE A O 1
ATOM 613 N N . ARG A 1 83 ? -8.395 7.369 15.503 1.00 82.44 83 ARG A N 1
ATOM 614 C CA . ARG A 1 83 ? -9.204 6.426 16.293 1.00 82.44 83 ARG A CA 1
ATOM 615 C C . ARG A 1 83 ? -8.855 6.444 17.783 1.00 82.44 83 ARG A C 1
ATOM 617 O O . ARG A 1 83 ? -9.729 6.275 18.628 1.00 82.44 83 ARG A O 1
ATOM 624 N N . LEU A 1 84 ? -7.586 6.661 18.128 1.00 79.88 84 LEU A N 1
ATOM 625 C CA . LEU A 1 84 ? -7.139 6.723 19.522 1.00 79.88 84 LEU A CA 1
ATOM 626 C C . LEU A 1 84 ? -7.620 7.992 20.249 1.00 79.88 84 LEU A C 1
ATOM 628 O O . LEU A 1 84 ? -7.898 7.950 21.447 1.00 79.88 84 LEU A O 1
ATOM 632 N N . LEU A 1 85 ? -7.734 9.110 19.528 1.00 81.12 85 LEU A N 1
ATOM 633 C CA . LEU A 1 85 ? -8.251 10.369 20.064 1.00 81.12 85 LEU A CA 1
ATOM 634 C C . LEU A 1 85 ? -9.771 10.339 20.218 1.00 81.12 85 LEU A C 1
ATOM 636 O O . LEU A 1 85 ? -10.285 10.942 21.156 1.00 81.12 85 LEU A O 1
ATOM 640 N N . GLU A 1 86 ? -10.467 9.634 19.328 1.00 79.75 86 GLU A N 1
ATOM 641 C CA . GLU A 1 86 ? -11.922 9.468 19.375 1.00 79.75 86 GLU A CA 1
ATOM 642 C C . GLU A 1 86 ? -12.345 8.477 20.461 1.00 79.75 86 GLU A C 1
ATOM 644 O O . GLU A 1 86 ? -13.189 8.788 21.296 1.00 79.75 86 GLU A O 1
ATOM 649 N N . SER A 1 87 ? -11.722 7.294 20.493 1.00 82.81 87 SER A N 1
ATOM 650 C CA . SER A 1 87 ? -12.071 6.245 21.461 1.00 82.81 87 SER A CA 1
ATOM 651 C C . SER A 1 87 ? -11.598 6.542 22.883 1.00 82.81 87 SER A C 1
ATOM 653 O O . SER A 1 87 ? -12.138 5.959 23.821 1.00 82.81 87 SER A O 1
ATOM 655 N N . ARG A 1 88 ? -10.597 7.425 23.052 1.00 84.94 88 ARG A N 1
ATOM 656 C CA . ARG A 1 88 ? -9.976 7.787 24.340 1.00 84.94 88 ARG A CA 1
ATOM 657 C C . ARG A 1 88 ? -9.895 6.595 25.308 1.00 84.94 88 ARG A C 1
ATOM 659 O O . ARG A 1 88 ? -10.498 6.632 26.383 1.00 84.94 88 ARG A O 1
ATOM 666 N N . PRO A 1 89 ? -9.116 5.550 24.988 1.00 80.50 89 PRO A N 1
ATOM 667 C CA . PRO A 1 89 ? -9.102 4.325 25.786 1.00 80.50 89 PRO A CA 1
ATOM 668 C C . PRO A 1 89 ? -8.685 4.560 27.248 1.00 80.50 89 PRO A C 1
ATOM 670 O O . PRO A 1 89 ? -9.128 3.848 28.142 1.00 80.50 89 PRO A O 1
ATOM 673 N N . GLY A 1 90 ? -7.891 5.603 27.516 1.00 83.94 90 GLY A N 1
ATOM 674 C CA . GLY A 1 90 ? -7.495 5.993 28.874 1.00 83.94 90 GLY A CA 1
ATOM 675 C C . GLY A 1 90 ? -8.584 6.674 29.716 1.00 83.94 90 GLY A C 1
ATOM 676 O O . GLY A 1 90 ? -8.373 6.868 30.907 1.00 83.94 90 GLY A O 1
ATOM 677 N N . PHE A 1 91 ? -9.729 7.040 29.131 1.00 86.25 91 PHE A N 1
ATOM 678 C CA . PHE A 1 91 ? -10.844 7.712 29.819 1.00 86.25 91 PHE A CA 1
ATOM 679 C C . PHE A 1 91 ? -12.103 6.838 29.905 1.00 86.25 91 PHE A C 1
ATOM 681 O O . PHE A 1 91 ? -13.200 7.340 30.147 1.00 86.25 91 PHE A O 1
ATOM 688 N N . ILE A 1 92 ? -11.960 5.531 29.696 1.00 87.38 92 ILE A N 1
ATOM 689 C CA . ILE A 1 92 ? -13.068 4.585 29.796 1.00 87.38 92 ILE A CA 1
ATOM 690 C C . ILE A 1 92 ? -13.500 4.432 31.259 1.00 87.38 92 ILE A C 1
ATOM 692 O O . ILE A 1 92 ? -12.676 4.219 32.151 1.00 87.38 92 ILE A O 1
ATOM 696 N N . ASP A 1 93 ? -14.812 4.478 31.505 1.00 91.06 93 ASP A N 1
ATOM 697 C CA . ASP A 1 93 ? -15.377 4.103 32.801 1.00 91.06 93 ASP A CA 1
ATOM 698 C C . ASP A 1 93 ? -15.365 2.575 32.957 1.00 91.06 93 ASP A C 1
ATOM 700 O O . ASP A 1 93 ? -16.276 1.854 32.536 1.00 91.06 93 ASP A O 1
ATOM 704 N N . ILE A 1 94 ? -14.303 2.086 33.598 1.00 92.06 94 ILE A N 1
ATOM 705 C CA . ILE A 1 94 ? -14.082 0.661 33.862 1.00 92.06 94 ILE A CA 1
ATOM 706 C C . ILE A 1 94 ? -15.210 0.080 34.731 1.00 92.06 94 ILE A C 1
ATOM 708 O O . ILE A 1 94 ? -15.549 -1.097 34.600 1.00 92.06 94 ILE A O 1
ATOM 712 N N . ARG A 1 95 ? -15.814 0.870 35.629 1.00 93.12 95 ARG A N 1
ATOM 713 C CA . ARG A 1 95 ? -16.872 0.368 36.522 1.00 93.12 95 ARG A CA 1
ATOM 714 C C . ARG A 1 95 ? -18.158 0.136 35.747 1.00 93.12 95 ARG A C 1
ATOM 716 O O . ARG A 1 95 ? -18.764 -0.927 35.894 1.00 93.12 95 ARG A O 1
ATOM 723 N N . LYS A 1 96 ? -18.519 1.087 34.886 1.00 93.56 96 LYS A N 1
ATOM 724 C CA . LYS A 1 96 ? -19.673 0.962 33.996 1.00 93.56 96 LYS A CA 1
ATOM 725 C C . LYS A 1 96 ? -19.530 -0.245 33.066 1.00 93.56 96 LYS A C 1
ATOM 727 O O . LYS A 1 96 ? -20.405 -1.108 33.088 1.00 93.56 96 LYS A O 1
ATOM 732 N N . GLN A 1 97 ? -18.400 -0.385 32.367 1.00 92.50 97 GLN A N 1
ATOM 733 C CA . GLN A 1 97 ? -18.174 -1.536 31.477 1.00 92.50 97 GLN A CA 1
ATOM 734 C C . GLN A 1 97 ? -18.284 -2.882 32.202 1.00 92.50 97 GLN A C 1
ATOM 736 O O . GLN A 1 97 ? -18.892 -3.821 31.691 1.00 92.50 97 GLN A O 1
ATOM 741 N N . ARG A 1 98 ? -17.742 -2.986 33.423 1.00 94.25 98 ARG A N 1
ATOM 742 C CA . ARG A 1 98 ? -17.852 -4.220 34.216 1.00 94.25 98 ARG A CA 1
ATOM 743 C C . ARG A 1 98 ? -19.294 -4.532 34.615 1.00 94.25 98 ARG A C 1
ATOM 745 O O . ARG A 1 98 ? -19.671 -5.700 34.607 1.00 94.25 98 ARG A O 1
ATOM 752 N N . SER A 1 99 ? -20.095 -3.519 34.953 1.00 95.12 99 SER A N 1
ATOM 753 C CA . SER A 1 99 ? -21.516 -3.716 35.273 1.00 95.12 99 SER A CA 1
ATOM 754 C C . SER A 1 99 ? -22.356 -4.110 34.055 1.00 95.12 99 SER A C 1
ATOM 756 O O . SER A 1 99 ? -23.212 -4.986 34.170 1.00 95.12 99 SER A O 1
ATOM 758 N N . GLU A 1 100 ? -22.079 -3.524 32.887 1.00 94.94 100 GLU A N 1
ATOM 75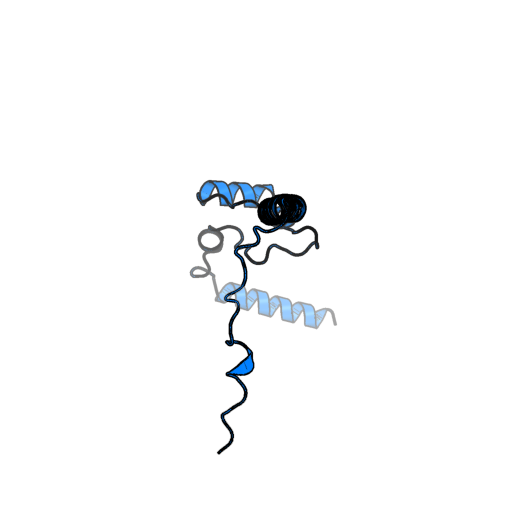9 C CA . GLU A 1 100 ? -22.738 -3.873 31.623 1.00 94.94 100 GLU A CA 1
ATOM 760 C C . GLU A 1 100 ? -22.422 -5.317 31.232 1.00 94.94 100 GLU A C 1
ATOM 762 O O . GLU A 1 100 ? -23.342 -6.088 30.969 1.00 94.94 100 GLU A O 1
ATOM 767 N N . PHE A 1 101 ? -21.149 -5.722 31.308 1.00 94.69 101 PHE A N 1
ATOM 768 C CA . PHE A 1 101 ? -20.742 -7.104 31.056 1.00 94.69 101 PHE A CA 1
ATOM 769 C C . PHE A 1 101 ? -21.407 -8.089 32.026 1.00 94.69 101 PHE A C 1
ATOM 771 O O . PHE A 1 101 ? -21.952 -9.102 31.601 1.00 94.69 101 PHE A O 1
ATOM 778 N N . ALA A 1 102 ? -21.424 -7.782 33.328 1.00 95.38 102 ALA A N 1
ATOM 779 C CA . ALA A 1 102 ? -22.073 -8.638 34.322 1.00 95.38 102 ALA A CA 1
ATOM 780 C C . ALA A 1 102 ? -23.586 -8.780 34.078 1.00 95.38 102 ALA A C 1
ATOM 782 O O . ALA A 1 102 ? -24.149 -9.856 34.275 1.00 95.38 10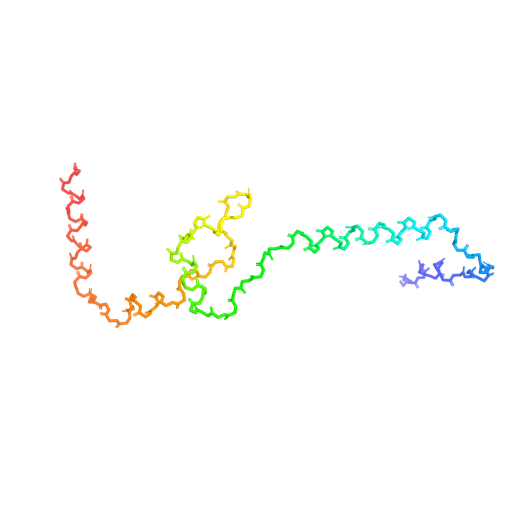2 ALA A O 1
ATOM 783 N N . THR A 1 103 ? -24.240 -7.704 33.635 1.00 95.19 103 THR A N 1
ATOM 784 C CA . THR A 1 103 ? -25.667 -7.717 33.283 1.00 95.19 103 THR A CA 1
ATOM 785 C C . THR A 1 103 ? -25.913 -8.535 32.018 1.00 95.19 103 THR A C 1
ATOM 787 O O . THR A 1 103 ? -26.846 -9.331 31.985 1.00 95.19 103 THR A O 1
ATOM 790 N N . TRP A 1 104 ? -25.055 -8.388 31.007 1.00 94.12 104 TRP A N 1
ATOM 791 C CA . TRP A 1 104 ? -25.116 -9.156 29.765 1.00 94.12 104 TRP A CA 1
ATOM 792 C C . TRP A 1 104 ? -24.979 -10.666 30.015 1.00 94.12 104 TRP A C 1
ATOM 794 O O . TRP A 1 104 ? -25.873 -11.413 29.628 1.00 94.12 104 TRP A O 1
ATOM 804 N N . VAL A 1 105 ? -23.961 -11.099 30.772 1.00 95.00 105 VAL A N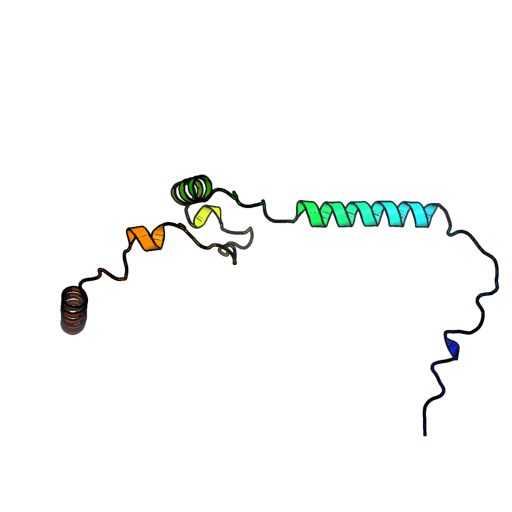 1
ATOM 805 C CA . VAL A 1 105 ? -23.773 -12.519 31.145 1.00 95.00 105 VAL A CA 1
ATOM 806 C C . VAL A 1 105 ? -24.985 -13.067 31.902 1.00 95.00 105 VAL A C 1
ATOM 808 O O . VAL A 1 105 ? -25.404 -14.203 31.693 1.00 95.00 105 VAL A O 1
ATOM 811 N N . LYS A 1 106 ? -25.572 -12.261 32.796 1.00 91.94 106 LYS A N 1
ATOM 812 C CA . LYS A 1 106 ? -26.757 -12.669 33.554 1.00 91.94 106 LYS A CA 1
ATOM 813 C C . LYS A 1 106 ? -27.982 -12.844 32.654 1.00 91.94 106 LYS A C 1
ATOM 815 O O . LYS A 1 106 ? -28.759 -13.756 32.901 1.00 91.94 106 LYS A O 1
ATOM 820 N N . ASN A 1 107 ? -28.165 -11.988 31.652 1.00 89.75 107 ASN A N 1
ATOM 821 C CA . ASN A 1 107 ? -29.283 -12.101 30.715 1.00 89.75 107 ASN A CA 1
ATOM 822 C C . ASN A 1 107 ? -29.124 -13.320 29.794 1.00 89.75 107 ASN A C 1
ATOM 824 O O . ASN A 1 107 ? -30.100 -14.028 29.574 1.00 89.75 107 ASN A O 1
ATOM 828 N N . GLU A 1 108 ? -27.904 -13.616 29.338 1.00 83.69 108 GLU A N 1
ATOM 829 C CA . GLU A 1 108 ? -27.611 -14.805 28.523 1.00 83.69 108 GLU A CA 1
ATOM 830 C C . GLU A 1 108 ? -27.890 -16.109 29.294 1.00 83.69 108 GLU A C 1
ATOM 832 O O . GLU A 1 108 ? -28.471 -17.042 28.752 1.00 83.69 108 GLU A O 1
ATOM 837 N N . ALA A 1 109 ? -27.582 -16.142 30.595 1.00 76.19 109 ALA A N 1
ATOM 838 C CA . ALA A 1 109 ? -27.899 -17.271 31.476 1.00 76.19 109 ALA A CA 1
ATOM 839 C C . ALA A 1 109 ? -29.394 -17.409 31.834 1.00 76.19 109 ALA A C 1
ATOM 841 O O . ALA A 1 109 ? -29.781 -18.403 32.444 1.00 76.19 109 ALA A O 1
ATOM 842 N N . VAL A 1 110 ? -30.222 -16.402 31.536 1.00 77.94 110 VAL A N 1
ATOM 843 C CA . VAL A 1 110 ? -31.676 -16.415 31.790 1.00 77.94 110 VAL A CA 1
ATOM 844 C C . VAL A 1 110 ? -32.467 -16.821 30.538 1.00 77.94 110 VAL A C 1
ATOM 846 O O . VAL A 1 110 ? -33.597 -17.283 30.669 1.00 77.94 110 VAL A O 1
ATOM 849 N N . GLU A 1 111 ? -31.891 -16.681 29.339 1.00 64.00 111 GLU A N 1
ATOM 850 C CA . GLU A 1 111 ? -32.486 -17.151 28.074 1.00 64.00 111 GLU A CA 1
ATOM 851 C C . GLU A 1 111 ? -32.232 -18.643 27.775 1.00 64.00 111 GLU A C 1
ATOM 853 O O . GLU A 1 111 ? -32.838 -19.180 26.846 1.00 64.00 111 GLU A O 1
ATOM 858 N N . THR A 1 112 ? -31.387 -19.321 28.560 1.00 51.88 112 THR A N 1
ATOM 859 C CA . THR A 1 112 ? -31.177 -20.784 28.530 1.00 51.88 112 THR A CA 1
ATOM 860 C C . THR A 1 112 ? -32.024 -21.512 29.562 1.00 51.88 112 THR A C 1
ATOM 862 O O . THR A 1 112 ? -32.615 -22.557 29.208 1.00 51.88 112 THR A O 1
#

Sequence (112 aa):
MEAASLSSLAATQLGTASSLPIDITIETIVATLIIC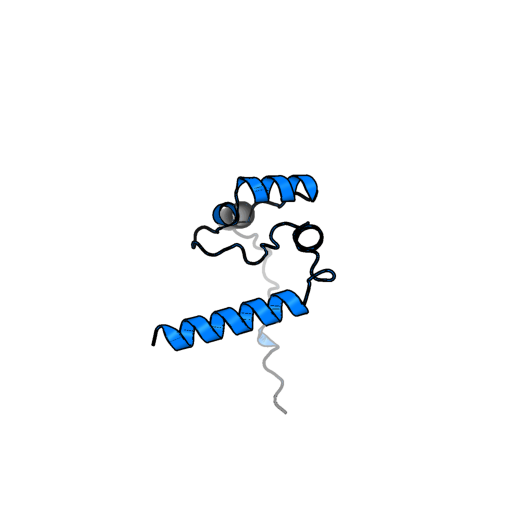LGLVSGTSQLRPIQWRVWAGKIEQEGEVGFRNSSGEVEKDYVGNPFRLLESRPGFIDIRKQRSEFATWVKNEAVET

Foldseek 3Di:
DDPPDPCVVPDDPPDDPPPDPPVVVVVVVVVVVVVVVVVVVPDDDDDDPDLVVNQVVCVVCPQVVQQDPVRDRPPPCPGRPCVCVVVVPVPDPPVVVVVVVVVVVVVVVVVD

InterPro domains:
  IPR018937 Membrane magnesium transporter [PF10270] (11-101)
  IPR053279 ER membrane protein complex subunit [PTHR28144] (4-109)

Secondary structure (DSSP, 8-state):
----SSGGGSS---S---PPPHHHHHHHHHHHHHHHHHHHHTSPPPPPSSHHHHHHHHHHHTGGGGB-TTSPBPTT----TTHHHHH-GGG--HHHHHHHHHHHHHHHTT--

pLDDT: mean 79.01, std 14.85, range [40.19, 97.81]